Protein AF-A0A958T7X0-F1 (afdb_monomer_lite)

Sequence (154 aa):
MKHFILSLTALCFLTFKVQSQEIELFQQFNGRYNYLAIGNTLNSQENNGNTFCETLEASSAVLTMPSGSTIISAYLYWAGSGPGDFDVTLNGIDFTADNTYWVDYEDTLNGTLPYFSCYKDITDFIVSNGSITYELSNLDISNALATNPGYCNN

Foldseek 3Di:
DVVVVVVVVVVVPPPDDDDDDDDDDPDDDDDDDDDDDWDDFQDPDDPPDLPDLDGHQKDKTWADDPPPDDQPWDKDKDKDKDPFDQWKDKPNRIDGFPDKDKDWDQDPPQGIIIMMMGMDTCRVVCVVPPGGMIMIGDTDPPCRSVPTVVRNVD

Radius of gyration: 22.65 Å; chains: 1; bounding box: 45×45×75 Å

pLDDT: mean 90.08, std 11.66, range [55.59, 98.88]

Structure (mmCIF, N/CA/C/O backbone):
data_AF-A0A958T7X0-F1
#
_entry.id   AF-A0A958T7X0-F1
#
loop_
_atom_site.group_PDB
_atom_site.id
_atom_site.type_symbol
_atom_site.label_atom_id
_atom_site.label_alt_id
_atom_site.label_comp_id
_atom_site.label_asym_id
_atom_site.label_entity_id
_atom_site.label_seq_id
_atom_site.pdbx_PDB_ins_code
_atom_site.Cartn_x
_atom_site.Cartn_y
_atom_site.Cartn_z
_atom_site.occupancy
_atom_site.B_iso_or_equiv
_atom_site.auth_seq_id
_atom_site.auth_comp_id
_atom_site.auth_asym_id
_atom_site.auth_atom_id
_atom_site.pdbx_PDB_model_num
ATOM 1 N N . MET A 1 1 ? -15.436 33.526 -50.467 1.00 61.78 1 MET A N 1
ATOM 2 C CA . MET A 1 1 ? -16.562 32.806 -49.821 1.00 61.78 1 MET A CA 1
ATOM 3 C C . MET A 1 1 ? -16.427 31.283 -49.874 1.00 61.78 1 MET A C 1
ATOM 5 O O . MET A 1 1 ? -16.385 30.698 -48.807 1.00 61.78 1 MET A O 1
ATOM 9 N N . LYS A 1 2 ? -16.286 30.626 -51.041 1.00 55.59 2 LYS A N 1
ATOM 10 C CA . LYS A 1 2 ? -16.156 29.147 -51.125 1.00 55.59 2 LYS A CA 1
ATOM 11 C C . LYS A 1 2 ? -15.007 28.543 -50.295 1.00 55.59 2 LYS A C 1
ATOM 13 O O . LYS A 1 2 ? -15.241 27.579 -49.584 1.00 55.59 2 LYS A O 1
ATOM 18 N N . HIS A 1 3 ? -13.809 29.132 -50.324 1.00 57.91 3 HIS A N 1
ATOM 19 C CA . HIS A 1 3 ? -12.669 28.649 -49.524 1.00 57.91 3 HIS A CA 1
ATOM 20 C C . HIS A 1 3 ? -12.857 28.853 -48.014 1.00 57.91 3 HIS A C 1
ATOM 22 O O . HIS A 1 3 ? -12.448 28.011 -47.229 1.00 57.91 3 HIS A O 1
ATOM 28 N N . PHE A 1 4 ? -13.549 29.925 -47.616 1.00 65.56 4 PHE A N 1
ATOM 29 C CA . PHE A 1 4 ? -13.875 30.193 -46.214 1.00 65.56 4 PHE A CA 1
ATOM 30 C C . PHE A 1 4 ? -14.905 29.185 -45.680 1.00 65.56 4 PHE A C 1
ATOM 32 O O . PHE A 1 4 ? -14.760 28.676 -44.575 1.00 65.56 4 PHE A O 1
ATOM 39 N N . ILE A 1 5 ? -15.898 28.831 -46.505 1.00 65.38 5 ILE A N 1
ATOM 40 C CA . ILE A 1 5 ? -16.887 27.789 -46.195 1.00 65.38 5 ILE A CA 1
ATOM 41 C C . ILE A 1 5 ? -16.210 26.411 -46.127 1.00 65.38 5 ILE A C 1
ATOM 43 O O . ILE A 1 5 ? -16.482 25.655 -45.200 1.00 65.38 5 ILE A O 1
ATOM 47 N N . LEU A 1 6 ? -15.279 26.100 -47.040 1.00 61.03 6 LEU A N 1
ATOM 48 C CA . LEU A 1 6 ? -14.518 24.843 -47.007 1.00 61.03 6 LEU A CA 1
ATOM 49 C C . LEU A 1 6 ? -13.666 24.714 -45.731 1.00 61.03 6 LEU A C 1
ATOM 51 O O . LEU A 1 6 ? -13.689 23.664 -45.094 1.00 61.03 6 LEU A O 1
ATOM 55 N N . SER A 1 7 ? -12.967 25.781 -45.326 1.00 61.28 7 SER A N 1
ATOM 56 C CA . SER A 1 7 ? -12.177 25.802 -44.085 1.00 61.28 7 SER A CA 1
ATOM 57 C C . SER A 1 7 ? -13.040 25.694 -42.827 1.00 61.28 7 SER A C 1
ATOM 59 O O . SER A 1 7 ? -12.665 24.981 -41.902 1.00 61.28 7 SER A O 1
ATOM 61 N N . LEU A 1 8 ? -14.209 26.342 -42.793 1.00 61.44 8 LEU A N 1
ATOM 62 C CA . LEU A 1 8 ? -15.137 26.251 -41.659 1.00 61.44 8 LEU A CA 1
ATOM 63 C C . LEU A 1 8 ? -15.742 24.843 -41.524 1.00 61.44 8 LEU A C 1
ATOM 65 O O . LEU A 1 8 ? -15.936 24.346 -40.417 1.00 61.44 8 LEU A O 1
ATOM 69 N N . THR A 1 9 ? -15.978 24.179 -42.659 1.00 61.62 9 THR A N 1
ATOM 70 C CA . THR A 1 9 ? -16.477 22.798 -42.707 1.00 61.62 9 THR A CA 1
ATOM 71 C C . THR A 1 9 ? -15.400 21.810 -42.248 1.00 61.62 9 THR A C 1
ATOM 73 O O . THR A 1 9 ? -15.696 20.923 -41.456 1.00 61.62 9 THR A O 1
ATOM 76 N N . ALA A 1 10 ? -14.138 21.996 -42.657 1.00 63.69 10 ALA A N 1
ATOM 77 C CA . ALA A 1 10 ? -13.009 21.175 -42.204 1.00 63.69 10 ALA A CA 1
ATOM 78 C C . ALA A 1 10 ? -12.737 21.304 -40.691 1.00 63.69 10 ALA A C 1
ATOM 80 O O . ALA A 1 10 ? -12.398 20.316 -40.045 1.00 63.69 10 ALA A O 1
ATOM 81 N N . LEU A 1 11 ? -12.950 22.492 -40.111 1.00 64.19 11 LEU A N 1
ATOM 82 C CA . LEU A 1 11 ? -12.813 22.728 -38.670 1.00 64.19 11 LEU A CA 1
ATOM 83 C C . LEU A 1 11 ? -13.897 22.003 -37.845 1.00 64.19 11 LEU A C 1
ATOM 85 O O . LEU A 1 11 ? -13.621 21.567 -36.733 1.00 64.19 11 LEU A O 1
ATOM 89 N N . CYS A 1 12 ? -15.103 21.810 -38.395 1.00 61.44 12 CYS A N 1
ATOM 90 C CA . CYS A 1 12 ? -16.187 21.057 -37.742 1.00 61.44 12 CYS A CA 1
ATOM 91 C C . CYS A 1 12 ? -15.969 19.533 -37.715 1.00 61.44 12 CYS A C 1
ATOM 93 O O . CYS A 1 12 ? -16.632 18.849 -36.939 1.00 61.44 12 CYS A O 1
ATOM 95 N N . PHE A 1 13 ? -15.057 18.992 -38.531 1.00 61.53 13 PHE A N 1
ATOM 96 C CA . PHE A 1 13 ? -14.710 17.563 -38.533 1.00 61.53 13 PHE A CA 1
ATOM 97 C C . PHE A 1 13 ? -13.505 17.219 -37.642 1.00 61.53 13 PHE A C 1
ATOM 99 O O . PHE A 1 13 ? -13.123 16.052 -37.558 1.00 61.53 13 PHE A O 1
ATOM 106 N N . LEU A 1 14 ? -12.924 18.197 -36.934 1.00 64.62 14 LEU A N 1
ATOM 107 C CA . LEU A 1 14 ? -11.986 17.932 -35.842 1.00 64.62 14 LEU A CA 1
ATOM 108 C C . LEU A 1 14 ? -12.761 17.410 -34.626 1.00 64.62 14 LEU A C 1
ATOM 110 O O . LEU A 1 14 ? -13.106 18.147 -33.705 1.00 64.62 14 LEU A O 1
ATOM 114 N N . THR A 1 15 ? -13.057 16.113 -34.624 1.00 66.44 15 THR A N 1
ATOM 115 C CA . THR A 1 15 ? -13.560 15.435 -33.430 1.00 66.44 15 THR A CA 1
ATOM 116 C C . THR A 1 15 ? -12.418 15.317 -32.426 1.00 66.44 15 THR A C 1
ATOM 118 O O . THR A 1 15 ? -11.553 14.447 -32.555 1.00 66.44 15 THR A O 1
ATOM 121 N N . PHE A 1 16 ? -12.400 16.190 -31.423 1.00 70.81 16 PHE A N 1
ATOM 122 C CA . PHE A 1 16 ? -11.576 15.986 -30.238 1.00 70.81 16 PHE A CA 1
ATOM 123 C C . PHE A 1 16 ? -12.088 14.735 -29.522 1.00 70.81 16 PHE A C 1
ATOM 125 O O . PHE A 1 16 ? -13.250 14.676 -29.119 1.00 70.81 16 PHE A O 1
ATOM 132 N N . LYS A 1 17 ? -11.243 13.707 -29.394 1.00 70.81 17 LYS A N 1
ATOM 133 C CA . LYS A 1 17 ? -11.573 12.555 -28.555 1.00 70.81 17 LYS A CA 1
ATOM 134 C C . LYS A 1 17 ? -11.539 13.013 -27.101 1.00 70.81 17 LYS A C 1
ATOM 136 O O . LYS A 1 17 ? -10.465 13.208 -26.546 1.00 70.81 17 LYS A O 1
ATOM 141 N N . VAL A 1 18 ? -12.711 13.189 -26.504 1.00 74.00 18 VAL A N 1
ATOM 142 C CA . VAL A 1 18 ? -12.838 13.357 -25.056 1.00 74.00 18 VAL A CA 1
ATOM 143 C C . VAL A 1 18 ? -12.834 11.956 -24.456 1.00 74.00 18 VAL A C 1
ATOM 145 O O . VAL A 1 18 ? -13.723 11.156 -24.737 1.00 74.00 18 VAL A O 1
ATOM 148 N N . GLN A 1 19 ? -11.790 11.634 -23.700 1.00 79.25 19 GLN A N 1
ATOM 149 C CA . GLN A 1 19 ? -11.742 10.425 -22.884 1.00 79.25 19 GLN A CA 1
ATOM 150 C C . GLN A 1 19 ? -12.421 10.765 -21.554 1.00 79.25 19 GLN A C 1
ATOM 152 O O . GLN A 1 19 ? -12.014 11.709 -20.881 1.00 79.25 19 GLN A O 1
ATOM 157 N N . SER A 1 20 ? -13.475 10.035 -21.203 1.00 79.25 20 SER A N 1
ATOM 158 C CA . SER A 1 20 ? -14.062 10.063 -19.865 1.00 79.25 20 SER A CA 1
ATOM 159 C C . SER A 1 20 ? -14.023 8.646 -19.336 1.00 79.25 20 SER A C 1
ATOM 161 O O . SER A 1 20 ? -14.433 7.721 -20.035 1.00 79.25 20 SER A O 1
ATOM 163 N N . GLN A 1 21 ? -13.546 8.489 -18.111 1.00 78.38 21 GLN A N 1
ATOM 164 C CA . GLN A 1 21 ? -13.739 7.266 -17.355 1.00 78.38 21 GLN A CA 1
ATOM 165 C C . GLN A 1 21 ? -15.045 7.390 -16.571 1.00 78.38 21 GLN A C 1
ATOM 167 O O . GLN A 1 21 ? -15.367 8.464 -16.061 1.00 78.38 21 GLN A O 1
ATOM 172 N N . GLU A 1 22 ? -15.810 6.307 -16.510 1.00 83.19 22 GLU A N 1
ATOM 173 C CA . GLU A 1 22 ? -16.921 6.206 -15.574 1.00 83.19 22 GLU A CA 1
ATOM 174 C C . GLU A 1 22 ? -16.353 6.186 -14.152 1.00 83.19 22 GLU A C 1
ATOM 176 O O . GLU A 1 22 ? -15.533 5.335 -13.811 1.00 83.19 22 GLU A O 1
ATOM 181 N N . ILE A 1 23 ? -16.728 7.183 -13.352 1.00 85.25 23 ILE A N 1
ATOM 182 C CA . ILE A 1 23 ? -16.368 7.251 -11.938 1.00 85.25 23 ILE A CA 1
ATOM 183 C C . ILE A 1 23 ? -17.586 6.783 -11.161 1.00 85.25 23 ILE A C 1
ATOM 185 O O . ILE A 1 23 ? -18.625 7.445 -11.168 1.00 85.25 23 ILE A O 1
ATOM 189 N N . GLU A 1 24 ? -17.436 5.661 -10.473 1.00 88.12 24 GLU A N 1
ATOM 190 C CA . GLU A 1 24 ? -18.455 5.129 -9.580 1.00 88.12 24 GLU A CA 1
ATOM 191 C C . GLU A 1 24 ? -18.045 5.322 -8.122 1.00 88.12 24 GLU A C 1
ATOM 193 O O . GLU A 1 24 ? -16.865 5.413 -7.772 1.00 88.12 24 GLU A O 1
ATOM 198 N N . LEU A 1 25 ? -19.046 5.403 -7.248 1.00 89.25 25 LEU A N 1
ATOM 199 C CA . LEU A 1 25 ? -18.815 5.467 -5.816 1.00 89.25 25 LEU A CA 1
ATOM 200 C C . LEU A 1 25 ? -18.294 4.111 -5.328 1.00 89.25 25 LEU A C 1
ATOM 202 O O . LEU A 1 25 ? -19.057 3.153 -5.259 1.00 89.25 25 LEU A O 1
ATOM 206 N N . PHE A 1 26 ? -17.021 4.057 -4.935 1.00 86.00 26 PHE A N 1
ATOM 207 C CA . PHE A 1 26 ? -16.439 2.848 -4.353 1.00 86.00 26 PHE A CA 1
ATOM 208 C C . PHE A 1 26 ? -17.045 2.531 -2.980 1.00 86.00 26 PHE A C 1
ATOM 210 O O . PHE A 1 26 ? -17.558 1.439 -2.754 1.00 86.00 26 PHE A O 1
ATOM 217 N N . GLN A 1 27 ? -17.026 3.501 -2.060 1.00 87.94 27 GLN A N 1
ATOM 218 C CA . GLN A 1 27 ? -17.589 3.329 -0.725 1.00 87.94 27 GLN A CA 1
ATOM 219 C C . GLN A 1 27 ? -17.930 4.670 -0.075 1.00 87.94 27 GLN A C 1
ATOM 221 O O . GLN A 1 27 ? -17.275 5.683 -0.321 1.00 87.94 27 GLN A O 1
ATOM 226 N N . GLN A 1 28 ? -18.940 4.672 0.796 1.00 90.88 28 GLN A N 1
ATOM 227 C CA . GLN A 1 28 ? -19.367 5.855 1.532 1.00 90.88 28 GLN A CA 1
ATOM 228 C C . GLN A 1 28 ? -19.754 5.509 2.969 1.00 90.88 28 GLN A C 1
ATOM 230 O O . GLN A 1 28 ? -20.597 4.646 3.206 1.00 90.88 28 GLN A O 1
ATOM 235 N N . PHE A 1 29 ? -19.205 6.263 3.922 1.00 91.94 29 PHE A N 1
ATOM 236 C CA . PHE A 1 29 ? -19.618 6.239 5.323 1.00 91.94 29 PHE A CA 1
ATOM 237 C C . PHE A 1 29 ? -20.318 7.550 5.678 1.00 91.94 29 PHE A C 1
ATOM 239 O O . PHE A 1 29 ? -19.735 8.627 5.574 1.00 91.94 29 PHE A O 1
ATOM 246 N N . ASN A 1 30 ? -21.580 7.466 6.101 1.00 93.62 30 ASN A N 1
ATOM 247 C CA . ASN A 1 30 ? -22.401 8.633 6.419 1.00 93.62 30 ASN A CA 1
ATOM 248 C C . ASN A 1 30 ? -22.537 8.817 7.929 1.00 93.62 30 ASN A C 1
ATOM 250 O O . ASN A 1 30 ? -22.995 7.915 8.623 1.00 93.62 30 ASN A O 1
ATOM 254 N N . GLY A 1 31 ? -22.204 10.004 8.435 1.00 93.75 31 GLY A N 1
ATOM 255 C CA . GLY A 1 31 ? -22.341 10.335 9.852 1.00 93.75 31 GLY A CA 1
ATOM 256 C C . GLY A 1 31 ? -21.079 10.963 10.429 1.00 93.75 31 GLY A C 1
ATOM 257 O O . GLY A 1 31 ? -20.315 11.616 9.724 1.00 93.75 31 GLY A O 1
ATOM 258 N N . ARG A 1 32 ? -20.882 10.799 11.739 1.00 92.62 32 ARG A N 1
ATOM 259 C CA . ARG A 1 32 ? -19.724 11.340 12.459 1.00 92.62 32 ARG A CA 1
ATOM 260 C C . ARG A 1 32 ? -18.622 10.291 12.521 1.00 92.62 32 ARG A C 1
ATOM 262 O O . ARG A 1 32 ? -18.525 9.561 13.503 1.00 92.62 32 ARG A O 1
ATOM 269 N N . TYR A 1 33 ? -17.814 10.238 11.472 1.00 93.44 33 TYR A N 1
ATOM 270 C CA . TYR A 1 33 ? -16.623 9.400 11.411 1.00 93.44 33 TYR A CA 1
ATOM 271 C C . TYR A 1 33 ? -15.368 10.264 11.395 1.00 93.44 33 TYR A C 1
ATOM 273 O O . TYR A 1 33 ? -15.344 11.325 10.772 1.00 93.44 33 TYR A O 1
ATOM 281 N N . ASN A 1 34 ? -14.330 9.785 12.073 1.00 93.06 34 ASN A N 1
ATOM 282 C CA . ASN A 1 34 ? -12.977 10.305 11.935 1.00 93.06 34 ASN A CA 1
ATOM 283 C C . ASN A 1 34 ? -12.185 9.352 11.040 1.00 93.06 34 ASN A C 1
ATOM 285 O O . ASN A 1 34 ? -12.464 8.154 11.015 1.00 93.06 34 ASN A O 1
ATOM 289 N N . TYR A 1 35 ? -11.180 9.882 10.353 1.00 93.56 35 TYR A N 1
ATOM 290 C CA . TYR A 1 35 ? -10.199 9.093 9.620 1.00 93.56 35 TYR A CA 1
ATOM 291 C C . T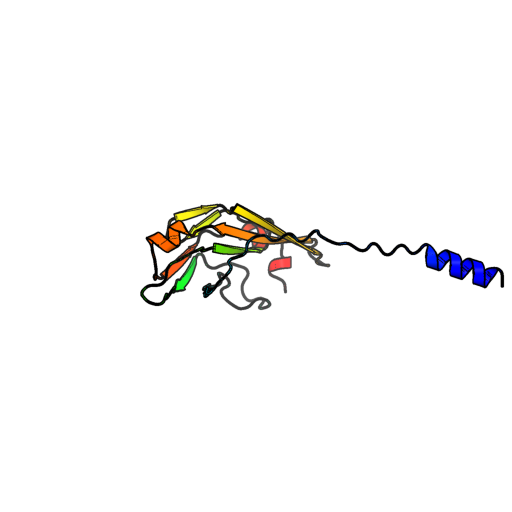YR A 1 35 ? -8.811 9.329 10.216 1.00 93.56 35 TYR A C 1
ATOM 293 O O . TYR A 1 35 ? -8.521 10.405 10.741 1.00 93.56 35 TYR A O 1
ATOM 301 N N . LEU A 1 36 ? -7.963 8.310 10.137 1.00 95.62 36 LEU A N 1
ATOM 302 C CA . LEU A 1 36 ? -6.561 8.371 10.521 1.00 95.62 36 LEU A CA 1
ATOM 303 C C . LEU A 1 36 ? -5.770 7.588 9.479 1.00 95.62 36 LEU A C 1
ATOM 305 O O . LEU A 1 36 ? -6.101 6.441 9.195 1.00 95.62 36 LEU A O 1
ATOM 309 N N . ALA A 1 37 ? -4.740 8.217 8.925 1.00 96.62 37 ALA A N 1
ATOM 310 C CA . ALA A 1 37 ? -3.775 7.566 8.057 1.00 96.62 37 ALA A CA 1
ATOM 311 C C . ALA A 1 37 ? -2.415 7.569 8.753 1.00 96.62 37 ALA A C 1
ATOM 313 O O . ALA A 1 37 ? -1.998 8.583 9.316 1.00 96.62 37 ALA A O 1
ATOM 314 N N . ILE A 1 38 ? -1.742 6.428 8.705 1.00 97.88 38 ILE A N 1
ATOM 315 C CA . ILE A 1 38 ? -0.343 6.269 9.091 1.00 97.88 38 ILE A CA 1
ATOM 316 C C . ILE A 1 38 ? 0.383 5.600 7.928 1.00 97.88 38 ILE A C 1
ATOM 318 O O . ILE A 1 38 ? -0.246 4.944 7.100 1.00 97.88 38 ILE A O 1
ATOM 322 N N . GLY A 1 39 ? 1.697 5.750 7.869 1.00 97.69 39 GLY A N 1
ATOM 323 C CA . GLY A 1 39 ? 2.493 5.114 6.834 1.00 97.69 39 GLY A CA 1
ATOM 324 C C . GLY A 1 39 ? 3.966 5.433 6.992 1.00 97.69 39 GLY A C 1
ATOM 325 O O . GLY A 1 39 ? 4.352 6.285 7.797 1.00 97.69 39 GLY A O 1
ATOM 326 N N . ASN A 1 40 ? 4.772 4.721 6.222 1.00 97.69 40 ASN A N 1
ATOM 327 C CA . ASN A 1 40 ? 6.195 4.958 6.066 1.00 97.69 40 ASN A CA 1
ATOM 328 C C . ASN A 1 40 ? 6.590 4.603 4.622 1.00 97.69 40 ASN A C 1
ATOM 330 O O . ASN A 1 40 ? 5.735 4.223 3.821 1.00 97.69 40 ASN A O 1
ATOM 334 N N . THR A 1 41 ? 7.862 4.761 4.280 1.00 96.19 41 THR A N 1
ATOM 335 C CA . THR A 1 41 ? 8.414 4.437 2.965 1.00 96.19 41 THR A CA 1
ATOM 336 C C . THR A 1 41 ? 9.532 3.407 3.092 1.00 96.19 41 THR A C 1
ATOM 338 O O . THR A 1 41 ? 10.261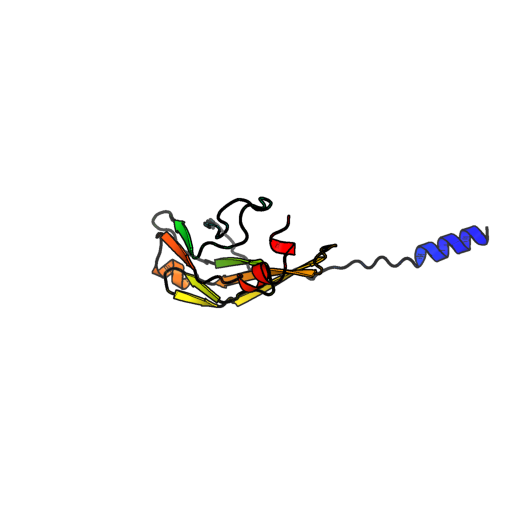 3.393 4.085 1.00 96.19 41 THR A O 1
ATOM 341 N N . LEU A 1 42 ? 9.679 2.563 2.068 1.00 96.12 42 LEU A N 1
ATOM 342 C CA . LEU A 1 42 ? 10.854 1.704 1.905 1.00 96.12 42 LEU A CA 1
ATOM 343 C C . LEU A 1 42 ? 11.991 2.414 1.160 1.00 96.12 42 LEU A C 1
ATOM 345 O O . LEU A 1 42 ? 13.066 1.845 1.008 1.00 96.12 42 LEU A O 1
ATOM 349 N N . ASN A 1 43 ? 11.807 3.656 0.712 1.00 93.00 43 ASN A N 1
ATOM 350 C CA . ASN A 1 43 ? 12.911 4.430 0.156 1.00 93.00 43 ASN A CA 1
ATOM 351 C C . ASN A 1 43 ? 13.817 4.925 1.288 1.00 93.00 43 ASN A C 1
ATOM 353 O O . ASN A 1 43 ? 13.349 5.549 2.241 1.00 93.00 43 ASN A O 1
ATOM 357 N N . SER A 1 44 ? 15.126 4.701 1.167 1.00 90.56 44 SER A N 1
ATOM 358 C CA . SER A 1 44 ? 16.108 5.167 2.158 1.00 90.56 44 SER A CA 1
ATOM 359 C C . SER A 1 44 ? 16.278 6.693 2.175 1.00 90.56 44 SER A C 1
ATOM 361 O O . SER A 1 44 ? 16.790 7.250 3.146 1.00 90.56 44 SER A O 1
ATOM 363 N N . GLN A 1 45 ? 15.838 7.373 1.114 1.00 87.56 45 GLN A N 1
ATOM 364 C CA . GLN A 1 45 ? 15.837 8.826 0.966 1.00 87.56 45 GLN A CA 1
ATOM 365 C C . GLN A 1 45 ? 14.764 9.272 -0.045 1.00 87.56 45 GLN A C 1
ATOM 367 O O . GLN A 1 45 ? 14.111 8.452 -0.691 1.00 87.56 45 GLN A O 1
ATOM 372 N N . GLU A 1 46 ? 14.565 10.584 -0.159 1.00 84.00 46 GLU A N 1
ATOM 373 C CA . GLU A 1 46 ? 13.664 11.195 -1.144 1.00 84.00 46 GLU A CA 1
ATOM 374 C C . GLU A 1 46 ? 14.029 10.773 -2.580 1.00 84.00 46 GLU A C 1
ATOM 376 O O . GLU A 1 46 ? 15.200 10.558 -2.905 1.00 84.00 46 GLU A O 1
ATOM 381 N N . ASN A 1 47 ? 13.021 10.67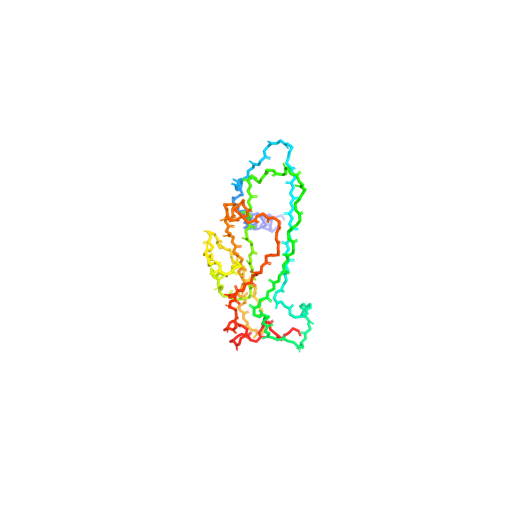4 -3.452 1.00 72.19 47 ASN A N 1
ATOM 382 C CA . ASN A 1 47 ? 13.247 10.361 -4.862 1.00 72.19 47 ASN A CA 1
ATOM 383 C C . ASN A 1 47 ? 13.998 11.515 -5.570 1.00 72.19 47 ASN A C 1
ATOM 385 O O . ASN A 1 47 ? 13.964 12.654 -5.104 1.00 72.19 47 ASN A O 1
ATOM 389 N N . ASN A 1 48 ? 14.649 11.236 -6.704 1.00 65.88 48 ASN A N 1
ATOM 390 C CA . ASN A 1 48 ? 15.507 12.161 -7.479 1.00 65.88 48 ASN A CA 1
ATOM 391 C C . ASN A 1 48 ? 16.904 12.440 -6.883 1.00 65.88 48 ASN A C 1
ATOM 393 O O . ASN A 1 48 ? 17.577 13.393 -7.282 1.00 65.88 48 ASN A O 1
ATOM 397 N N . GLY A 1 49 ? 17.362 11.610 -5.945 1.00 66.50 49 GLY A N 1
ATOM 398 C CA . GLY A 1 49 ? 18.777 11.503 -5.590 1.00 66.50 49 GLY A CA 1
ATOM 399 C C . GLY A 1 49 ? 19.395 10.269 -6.248 1.00 66.50 49 GLY A C 1
ATOM 400 O O . GLY A 1 49 ? 18.959 9.159 -5.970 1.00 66.50 49 GLY A O 1
ATOM 401 N N . ASN A 1 50 ? 20.442 10.427 -7.066 1.00 67.00 50 ASN A N 1
ATOM 402 C CA . ASN A 1 50 ? 21.139 9.305 -7.738 1.00 67.00 50 ASN A CA 1
ATOM 403 C C . ASN A 1 50 ? 22.067 8.510 -6.801 1.00 67.00 50 ASN A C 1
ATOM 405 O O . ASN A 1 50 ? 23.128 8.024 -7.189 1.00 67.00 50 ASN A O 1
ATOM 409 N N . THR A 1 51 ? 21.709 8.451 -5.526 1.00 77.31 51 THR A N 1
ATOM 410 C CA . THR A 1 51 ? 22.523 7.940 -4.421 1.00 77.31 51 THR A CA 1
ATOM 411 C C . THR A 1 51 ? 22.035 6.585 -3.913 1.00 77.31 51 THR A C 1
ATOM 413 O O . THR A 1 51 ? 22.712 5.991 -3.077 1.00 77.31 51 THR A O 1
ATOM 416 N N . PHE A 1 52 ? 20.897 6.085 -4.404 1.00 84.31 52 PHE A N 1
ATOM 417 C CA . PHE A 1 52 ? 20.356 4.756 -4.109 1.00 84.31 52 PHE A CA 1
ATOM 418 C C . PHE A 1 52 ? 19.472 4.249 -5.259 1.00 84.31 52 PHE A C 1
ATOM 420 O O . PHE A 1 52 ? 18.893 5.043 -5.994 1.00 84.31 52 PHE A O 1
ATOM 427 N N . CYS A 1 53 ? 19.380 2.927 -5.409 1.00 88.81 53 CYS A N 1
ATOM 428 C CA . CYS A 1 53 ? 18.529 2.242 -6.392 1.00 88.81 53 CYS A CA 1
ATOM 429 C C . CYS A 1 53 ? 18.036 0.909 -5.803 1.00 88.81 53 CYS A C 1
ATOM 431 O O . CYS A 1 53 ? 18.150 -0.158 -6.399 1.00 88.81 53 CYS A O 1
ATOM 433 N N . GLU A 1 54 ? 17.576 0.963 -4.558 1.00 90.31 54 GLU A N 1
ATOM 434 C CA . GLU A 1 54 ? 17.124 -0.200 -3.798 1.00 90.31 54 GLU A CA 1
ATOM 435 C C . GLU A 1 54 ? 16.109 0.229 -2.738 1.00 90.31 54 GLU A C 1
ATOM 437 O O . GLU A 1 54 ? 16.074 1.394 -2.326 1.00 90.31 54 GLU A O 1
ATOM 442 N N . THR A 1 55 ? 15.286 -0.716 -2.298 1.00 93.12 55 THR A N 1
ATOM 443 C CA . THR A 1 55 ? 14.338 -0.532 -1.200 1.00 93.12 55 THR A CA 1
ATOM 444 C C . THR A 1 55 ? 14.910 -1.096 0.094 1.00 93.12 55 THR A C 1
ATOM 446 O O . THR A 1 55 ? 15.679 -2.052 0.093 1.00 93.12 55 THR A O 1
ATOM 449 N N . LEU A 1 56 ? 14.510 -0.517 1.222 1.00 95.94 56 LEU A N 1
ATOM 450 C CA . LEU A 1 56 ? 14.665 -1.141 2.529 1.00 95.94 56 LEU A CA 1
ATOM 451 C C . LEU A 1 56 ? 13.819 -2.421 2.586 1.00 95.94 56 LEU A C 1
ATOM 453 O O . LEU A 1 56 ? 12.719 -2.458 2.042 1.00 95.94 56 LEU A O 1
ATOM 457 N N . GLU A 1 57 ? 14.299 -3.433 3.306 1.00 96.81 57 GLU A N 1
ATOM 458 C CA . GLU A 1 57 ? 13.588 -4.711 3.496 1.00 96.81 57 GLU A CA 1
ATOM 459 C C . GLU A 1 57 ? 12.254 -4.559 4.249 1.00 96.81 57 GLU A C 1
ATOM 461 O O . GLU A 1 57 ? 11.317 -5.334 4.055 1.00 96.81 57 GLU A O 1
ATOM 466 N N . ALA A 1 58 ? 12.170 -3.569 5.143 1.00 98.44 58 ALA A N 1
ATOM 467 C CA . ALA A 1 58 ? 10.984 -3.298 5.943 1.00 98.44 58 ALA A CA 1
ATOM 468 C C . ALA A 1 58 ? 10.921 -1.835 6.403 1.00 98.44 58 ALA A C 1
ATOM 470 O O . ALA A 1 58 ? 11.943 -1.152 6.524 1.00 98.44 58 ALA A O 1
ATOM 471 N N . SER A 1 59 ? 9.716 -1.364 6.725 1.00 98.31 59 SER A N 1
ATOM 472 C CA . SER A 1 59 ? 9.499 -0.088 7.414 1.00 98.31 59 SER A CA 1
ATOM 473 C C . SER A 1 59 ? 8.308 -0.162 8.362 1.00 98.31 59 SER A C 1
ATOM 475 O O . SER A 1 59 ? 7.391 -0.960 8.184 1.00 98.31 59 SER A O 1
ATOM 477 N N . SER A 1 60 ? 8.324 0.682 9.392 1.00 98.62 60 SER A N 1
ATOM 478 C CA . SER A 1 60 ? 7.323 0.665 10.459 1.00 98.62 60 SER A CA 1
ATOM 479 C C . SER A 1 60 ? 6.636 2.012 10.646 1.00 98.62 60 SER A C 1
ATOM 481 O O . SER A 1 60 ? 7.270 3.060 10.510 1.00 98.62 60 SER A O 1
ATOM 483 N N . ALA A 1 61 ? 5.366 1.988 11.046 1.00 98.56 61 ALA A N 1
ATOM 484 C CA . ALA A 1 61 ? 4.607 3.156 11.483 1.00 98.56 61 ALA A CA 1
A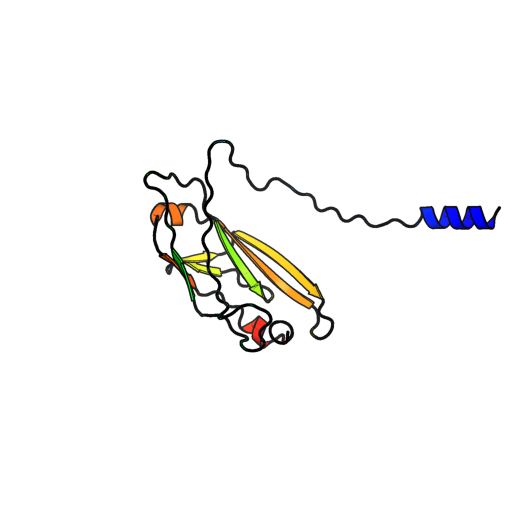TOM 485 C C . ALA A 1 61 ? 3.797 2.841 12.751 1.00 98.56 61 ALA A C 1
ATOM 487 O O . ALA A 1 61 ? 3.285 1.737 12.928 1.00 98.56 61 ALA A O 1
ATOM 488 N N . VAL A 1 62 ? 3.671 3.816 13.654 1.00 98.50 62 VAL A N 1
ATOM 489 C CA . VAL A 1 62 ? 2.935 3.642 14.916 1.00 98.50 62 VAL A CA 1
ATOM 490 C C . VAL A 1 62 ? 1.482 4.067 14.739 1.00 98.50 62 VAL A C 1
ATOM 492 O O . VAL A 1 62 ? 1.210 5.233 14.449 1.00 98.50 62 VAL A O 1
ATOM 495 N N . LEU A 1 63 ? 0.540 3.154 14.988 1.00 97.81 63 LEU A N 1
ATOM 496 C CA . LEU A 1 63 ? -0.878 3.492 15.084 1.00 97.81 63 LEU A CA 1
ATOM 497 C C . LEU A 1 63 ? -1.226 3.870 16.522 1.00 97.81 63 LEU A C 1
ATOM 499 O O . LEU A 1 63 ? -1.131 3.045 17.427 1.00 97.81 63 LEU A O 1
ATOM 503 N N . THR A 1 64 ? -1.692 5.102 16.724 1.00 96.38 64 THR A N 1
ATOM 504 C CA . THR A 1 64 ? -2.246 5.546 18.011 1.00 96.38 64 THR A CA 1
ATOM 505 C C . THR A 1 64 ? -3.703 5.947 17.833 1.00 96.38 64 THR A C 1
ATOM 507 O O . THR A 1 64 ? -3.992 6.995 17.257 1.00 96.38 64 THR A O 1
ATOM 510 N N . MET A 1 65 ? -4.629 5.133 18.340 1.00 93.56 65 MET A N 1
ATOM 511 C CA . MET A 1 65 ? -6.059 5.448 18.321 1.00 93.56 65 MET A CA 1
ATOM 512 C C . MET A 1 65 ? -6.528 6.008 19.671 1.00 93.56 65 MET A C 1
ATOM 514 O O . MET A 1 65 ? -6.093 5.531 20.722 1.00 93.56 65 MET A O 1
ATOM 518 N N . PRO A 1 66 ? -7.461 6.976 19.680 1.00 92.62 66 PRO A N 1
ATOM 519 C CA . PRO A 1 66 ? -8.125 7.399 20.907 1.00 92.62 66 PRO A CA 1
ATOM 520 C C . PRO A 1 66 ? -8.812 6.224 21.616 1.00 92.62 66 PRO A C 1
ATOM 522 O O . PRO A 1 66 ? -9.419 5.364 20.972 1.00 92.62 66 PRO A O 1
ATOM 525 N N . SER A 1 67 ? -8.764 6.213 22.949 1.00 90.88 67 SER A N 1
ATOM 526 C CA . SER A 1 67 ? -9.473 5.207 23.748 1.00 90.88 67 SER A CA 1
ATOM 527 C C . SER A 1 67 ? -10.978 5.228 23.461 1.00 90.88 67 SER A C 1
ATOM 529 O O . SER A 1 67 ? -11.577 6.297 23.333 1.00 90.88 67 SER A O 1
ATOM 531 N N . GLY A 1 68 ? -11.585 4.043 23.356 1.00 90.50 68 GLY A N 1
ATOM 532 C CA . GLY A 1 68 ? -13.005 3.882 23.032 1.00 90.50 68 GLY A CA 1
ATOM 533 C C . GLY A 1 68 ? -13.353 4.046 21.547 1.00 90.50 68 GLY A C 1
ATOM 534 O O . GLY A 1 68 ? -14.536 4.059 21.209 1.00 90.50 68 GLY A O 1
ATOM 535 N N . SER A 1 69 ? -12.362 4.165 20.656 1.00 93.44 69 SER A N 1
ATOM 536 C CA . SER A 1 69 ? -12.608 4.174 19.208 1.00 93.44 69 SER A CA 1
ATOM 537 C C . SER A 1 69 ? -13.222 2.851 18.744 1.00 93.44 69 SER A C 1
ATOM 539 O O . SER A 1 69 ? -12.800 1.778 19.166 1.00 93.44 69 SER A O 1
ATOM 541 N N . THR A 1 70 ? -14.203 2.932 17.844 1.00 94.94 70 THR A N 1
ATOM 542 C CA . THR A 1 70 ? -14.734 1.779 17.105 1.00 94.94 70 THR A CA 1
ATOM 543 C C . THR A 1 70 ? -14.231 1.865 15.672 1.00 94.94 70 THR A C 1
ATOM 545 O O . THR A 1 70 ? -14.489 2.859 14.992 1.00 94.94 70 THR A O 1
ATOM 548 N N . ILE A 1 71 ? -13.499 0.848 15.226 1.00 96.25 71 ILE A N 1
ATOM 549 C CA . ILE A 1 71 ? -13.029 0.759 13.842 1.00 96.25 71 ILE A CA 1
ATOM 550 C C . ILE A 1 71 ? -14.198 0.297 12.976 1.00 96.25 71 ILE A C 1
ATOM 552 O O . ILE A 1 71 ? -14.852 -0.694 13.287 1.00 96.25 71 ILE A O 1
ATOM 556 N N . ILE A 1 72 ? -14.460 1.041 11.906 1.00 96.38 72 ILE A N 1
ATOM 557 C CA . ILE A 1 72 ? -15.501 0.718 10.922 1.00 96.38 72 ILE A CA 1
ATOM 558 C C . ILE A 1 72 ? -14.889 0.074 9.684 1.00 96.38 72 ILE A C 1
ATOM 560 O O . ILE A 1 72 ? -15.486 -0.816 9.094 1.00 96.38 72 ILE A O 1
ATOM 564 N N . SER A 1 73 ? -13.697 0.534 9.313 1.00 96.88 73 SER A N 1
ATOM 565 C CA . SER A 1 73 ? -12.932 0.034 8.182 1.00 96.88 73 SER A CA 1
ATOM 566 C C . SER A 1 73 ? -11.460 0.383 8.349 1.00 96.88 73 SER A C 1
ATOM 568 O O . SER A 1 73 ? -11.151 1.475 8.843 1.00 96.88 73 SER A O 1
ATOM 570 N N . ALA A 1 74 ? -10.567 -0.481 7.883 1.00 97.62 74 ALA A N 1
ATOM 571 C CA . ALA A 1 74 ? -9.146 -0.189 7.770 1.00 97.62 74 ALA A CA 1
ATOM 572 C C . ALA A 1 74 ? -8.557 -0.802 6.498 1.00 97.62 74 ALA A C 1
ATOM 574 O O . ALA A 1 74 ? -8.846 -1.944 6.151 1.00 97.62 74 ALA A O 1
ATOM 575 N N . TYR A 1 75 ? -7.703 -0.032 5.828 1.00 98.00 75 TYR A N 1
ATOM 576 C CA . TYR A 1 75 ? -7.200 -0.356 4.500 1.00 98.00 75 TYR A CA 1
ATOM 577 C C . TYR A 1 75 ? -5.687 -0.230 4.453 1.00 98.00 75 TYR A C 1
ATOM 579 O O . TYR A 1 75 ? -5.136 0.781 4.897 1.00 98.00 75 TYR A O 1
ATOM 587 N N . LEU A 1 76 ? -5.037 -1.246 3.895 1.00 98.62 76 LEU A N 1
ATOM 588 C CA . LEU A 1 76 ? -3.617 -1.232 3.586 1.00 98.62 76 LEU A CA 1
ATOM 589 C C . LEU A 1 76 ? -3.431 -0.824 2.127 1.00 98.62 76 LEU A C 1
ATOM 591 O O . LEU A 1 76 ? -4.070 -1.384 1.236 1.00 98.62 76 LEU A O 1
ATOM 595 N N . TYR A 1 77 ? -2.535 0.134 1.903 1.00 98.38 77 TYR A N 1
ATOM 596 C CA . TYR A 1 77 ? -2.126 0.580 0.578 1.00 98.38 77 TYR A CA 1
ATOM 597 C C . TYR A 1 77 ? -0.612 0.462 0.452 1.00 98.38 77 TYR A C 1
ATOM 599 O O . TYR A 1 77 ? 0.117 0.860 1.362 1.00 98.38 77 TYR A O 1
ATOM 607 N N . TRP A 1 78 ? -0.149 -0.036 -0.688 1.00 98.62 78 TRP A N 1
ATOM 608 C CA . TRP A 1 78 ? 1.261 -0.018 -1.072 1.00 98.62 78 TRP A CA 1
ATOM 609 C C . TRP A 1 78 ? 1.378 0.211 -2.574 1.00 98.62 78 TRP A C 1
ATOM 611 O O . TRP A 1 78 ? 0.419 0.028 -3.322 1.00 98.62 78 TRP A O 1
ATOM 621 N N . ALA A 1 79 ? 2.535 0.691 -3.005 1.00 98.00 79 ALA A N 1
ATOM 622 C CA . ALA A 1 79 ? 2.788 1.062 -4.387 1.00 98.00 79 ALA A CA 1
ATOM 623 C C . ALA A 1 79 ? 4.286 0.997 -4.671 1.00 98.00 79 ALA A C 1
ATOM 625 O O . ALA A 1 79 ? 5.100 1.082 -3.748 1.00 98.00 79 ALA A O 1
ATOM 626 N N . GLY A 1 80 ? 4.647 0.890 -5.944 1.00 95.81 80 GLY A N 1
ATOM 627 C CA . GLY A 1 80 ? 6.045 0.834 -6.346 1.00 95.81 80 GLY A CA 1
ATOM 628 C C . GLY A 1 80 ? 6.258 0.887 -7.853 1.00 95.81 80 GLY A C 1
ATOM 629 O O . GLY A 1 80 ? 5.321 1.023 -8.645 1.00 95.81 80 GLY A O 1
ATOM 630 N N . SER A 1 81 ? 7.529 0.791 -8.230 1.00 95.69 81 SER A N 1
ATOM 631 C CA . SER A 1 81 ? 7.983 0.712 -9.618 1.00 95.69 81 SER A CA 1
ATOM 632 C C . SER A 1 81 ? 7.820 -0.698 -10.180 1.00 95.69 81 SER A C 1
ATOM 634 O O . SER A 1 81 ? 7.986 -1.685 -9.463 1.00 95.69 81 SER A O 1
ATOM 636 N N . GLY A 1 82 ? 7.579 -0.795 -11.485 1.00 95.81 82 GLY A N 1
ATOM 637 C CA . GLY A 1 82 ? 7.520 -2.062 -12.205 1.00 95.81 82 GLY A CA 1
ATOM 638 C C . GLY A 1 82 ? 6.105 -2.625 -12.373 1.00 95.81 82 GLY A C 1
ATOM 639 O O . GLY A 1 82 ? 5.120 -1.948 -12.077 1.00 95.81 82 GLY A O 1
ATOM 640 N N . PRO A 1 83 ? 5.991 -3.873 -12.868 1.00 94.25 83 PRO A N 1
ATOM 641 C CA . PRO A 1 83 ? 4.700 -4.523 -13.131 1.00 94.25 83 PRO A CA 1
ATOM 642 C C . PRO A 1 83 ? 3.893 -4.812 -11.852 1.00 94.25 83 PRO A C 1
ATOM 644 O O . PRO A 1 83 ? 2.669 -4.948 -11.910 1.00 94.25 83 PRO A O 1
ATOM 647 N N . GLY A 1 84 ? 4.581 -4.861 -10.711 1.00 93.62 84 GLY A N 1
ATOM 648 C CA . GLY A 1 84 ? 4.004 -4.903 -9.380 1.00 93.62 84 GLY A CA 1
ATOM 649 C C . GLY A 1 84 ? 4.261 -6.174 -8.595 1.00 93.62 84 GLY A C 1
ATOM 650 O O . GLY A 1 84 ? 4.487 -7.240 -9.163 1.00 93.62 84 GLY A O 1
ATOM 651 N N . ASP A 1 85 ? 4.215 -6.003 -7.278 1.00 97.38 85 ASP A N 1
ATOM 652 C CA . ASP A 1 85 ? 4.182 -7.065 -6.283 1.00 97.38 85 ASP A CA 1
ATOM 653 C C . ASP A 1 85 ? 2.886 -6.924 -5.476 1.00 97.38 85 ASP A C 1
ATOM 655 O O . ASP A 1 85 ? 2.568 -5.865 -4.917 1.00 97.38 85 ASP A O 1
ATOM 659 N N . PHE A 1 86 ? 2.075 -7.975 -5.518 1.00 98.00 86 PHE A N 1
ATOM 660 C CA . PHE A 1 86 ? 0.699 -7.968 -5.024 1.00 98.00 86 PHE A CA 1
ATOM 661 C C . PHE A 1 86 ? 0.567 -8.640 -3.664 1.00 98.00 86 PHE A C 1
ATOM 663 O O . PHE A 1 86 ? -0.546 -8.698 -3.134 1.00 98.00 86 PHE A O 1
ATOM 670 N N . ASP A 1 87 ? 1.680 -9.099 -3.106 1.00 98.44 87 ASP A N 1
ATOM 671 C CA . ASP A 1 87 ? 1.759 -9.755 -1.818 1.00 98.44 87 ASP A CA 1
ATOM 672 C C . ASP A 1 87 ? 2.722 -8.971 -0.924 1.00 98.44 87 ASP A C 1
ATOM 674 O O . ASP A 1 87 ? 3.820 -8.608 -1.324 1.00 98.44 87 ASP A O 1
ATOM 678 N N . VAL A 1 88 ? 2.296 -8.661 0.296 1.00 98.69 88 VAL A N 1
ATOM 679 C CA . VAL A 1 88 ? 3.140 -8.006 1.304 1.00 98.69 88 VAL A CA 1
ATOM 680 C C . VAL A 1 88 ? 2.916 -8.654 2.654 1.00 98.69 88 VAL A C 1
ATOM 682 O O . VAL A 1 88 ? 1.867 -9.247 2.909 1.00 98.69 88 VAL A O 1
ATOM 685 N N . THR A 1 89 ? 3.867 -8.487 3.561 1.00 98.88 89 THR A N 1
ATOM 686 C CA . THR A 1 89 ? 3.736 -8.970 4.933 1.00 98.88 89 THR A CA 1
ATOM 687 C C . THR A 1 89 ? 3.562 -7.786 5.876 1.00 98.88 89 THR A C 1
ATOM 689 O O . THR A 1 89 ? 4.338 -6.834 5.844 1.00 98.88 89 THR A O 1
ATOM 692 N N . LEU A 1 90 ? 2.550 -7.839 6.743 1.00 98.75 90 LEU A N 1
ATOM 693 C CA . LEU A 1 90 ? 2.306 -6.851 7.795 1.00 98.75 90 LEU A CA 1
ATOM 694 C C . LEU A 1 90 ? 2.351 -7.549 9.160 1.00 98.75 90 LEU A C 1
ATOM 696 O O . LEU A 1 90 ? 1.529 -8.417 9.455 1.00 98.75 90 LEU A O 1
ATOM 700 N N . ASN A 1 91 ? 3.334 -7.197 9.991 1.00 98.56 91 ASN A N 1
ATOM 701 C CA . ASN A 1 91 ? 3.611 -7.826 11.294 1.00 98.56 91 ASN A CA 1
ATOM 702 C C . ASN A 1 91 ? 3.687 -9.367 11.226 1.00 98.56 91 ASN A C 1
ATOM 704 O O . ASN A 1 91 ? 3.187 -10.065 12.110 1.00 98.56 91 ASN A O 1
ATOM 708 N N . GLY A 1 92 ? 4.308 -9.901 10.173 1.00 98.19 92 GLY A N 1
ATOM 709 C CA . GLY A 1 92 ? 4.481 -11.345 9.975 1.00 98.19 92 GLY A CA 1
ATOM 710 C C . GLY A 1 92 ? 3.255 -12.080 9.422 1.00 98.19 92 GLY A C 1
ATOM 711 O O . GLY A 1 92 ? 3.282 -13.307 9.366 1.00 98.19 92 GLY A O 1
ATOM 712 N N . ILE A 1 93 ? 2.195 -11.364 9.033 1.00 98.62 93 ILE A N 1
ATOM 713 C CA . ILE A 1 93 ? 1.025 -11.924 8.346 1.00 98.62 93 ILE A CA 1
ATOM 714 C C . ILE A 1 93 ? 1.031 -11.482 6.887 1.00 98.62 93 ILE A C 1
ATOM 716 O O . ILE A 1 93 ? 1.133 -10.289 6.608 1.00 98.62 93 ILE A O 1
ATOM 720 N N . ASP A 1 94 ? 0.888 -12.441 5.978 1.00 98.69 94 ASP A N 1
ATOM 721 C CA . ASP A 1 94 ? 0.874 -12.181 4.541 1.00 98.69 94 ASP A CA 1
ATOM 722 C C . ASP A 1 94 ? -0.504 -11.702 4.076 1.00 98.69 94 ASP A C 1
ATOM 724 O O . ASP A 1 94 ? -1.548 -12.239 4.464 1.00 98.69 94 ASP A O 1
ATOM 728 N N . PHE A 1 95 ? -0.492 -10.693 3.213 1.00 98.81 95 PHE A N 1
ATOM 729 C CA . PHE A 1 95 ? -1.662 -10.082 2.612 1.00 98.81 95 PHE A CA 1
ATOM 730 C C . PHE A 1 95 ? -1.491 -9.987 1.101 1.00 98.81 95 PHE A C 1
ATOM 732 O O . PHE A 1 95 ? -0.580 -9.325 0.615 1.00 98.81 95 PHE A O 1
ATOM 739 N N . THR A 1 96 ? -2.445 -10.566 0.375 1.00 98.81 96 THR A N 1
ATOM 740 C CA . THR A 1 96 ? -2.611 -10.365 -1.069 1.00 98.81 96 THR A CA 1
ATOM 741 C C . THR A 1 96 ? -3.612 -9.245 -1.330 1.00 98.81 96 THR A C 1
ATOM 743 O O . THR A 1 96 ? -4.677 -9.215 -0.694 1.00 98.81 96 THR A O 1
ATOM 746 N N . ALA A 1 97 ? -3.298 -8.353 -2.271 1.00 98.62 97 ALA A N 1
ATOM 747 C CA . ALA A 1 97 ? -4.164 -7.252 -2.692 1.00 98.62 97 ALA A CA 1
ATOM 748 C C . ALA A 1 97 ? -5.563 -7.735 -3.114 1.00 98.62 97 ALA A C 1
ATOM 750 O O . ALA A 1 97 ? -5.705 -8.745 -3.802 1.00 98.62 97 ALA A O 1
ATOM 751 N N . ASP A 1 98 ? -6.598 -6.982 -2.738 1.00 98.25 98 ASP A N 1
ATOM 752 C CA . ASP A 1 98 ? -7.954 -7.171 -3.271 1.00 98.25 98 ASP A CA 1
ATOM 753 C C . ASP A 1 98 ? -8.077 -6.534 -4.661 1.00 98.25 98 ASP A C 1
ATOM 755 O O . ASP A 1 98 ? -8.674 -7.113 -5.567 1.00 98.25 98 ASP A O 1
ATOM 759 N N . ASN A 1 99 ? -7.466 -5.355 -4.833 1.00 96.00 99 ASN A N 1
ATOM 760 C CA . ASN A 1 99 ? -7.441 -4.612 -6.088 1.00 96.00 99 ASN A CA 1
ATOM 761 C C . ASN A 1 99 ? -6.037 -4.074 -6.374 1.00 96.00 99 ASN A C 1
ATOM 763 O O . ASN A 1 99 ? -5.311 -3.669 -5.462 1.00 96.00 99 ASN A O 1
ATOM 767 N N . THR A 1 100 ? -5.712 -3.990 -7.663 1.00 97.25 100 THR A N 1
ATOM 768 C CA . THR A 1 100 ? -4.473 -3.411 -8.182 1.00 97.25 100 THR A CA 1
ATOM 769 C C . THR A 1 100 ? -4.784 -2.359 -9.242 1.00 97.25 100 THR A C 1
ATOM 771 O O . THR A 1 100 ? -5.795 -2.430 -9.946 1.00 97.25 100 THR A O 1
ATOM 774 N N . TYR A 1 101 ? -3.914 -1.365 -9.350 1.00 95.56 101 TYR A N 1
ATOM 775 C CA . TYR A 1 101 ? -3.994 -0.293 -10.333 1.00 95.56 101 TYR A CA 1
ATOM 776 C C . TYR A 1 101 ? -2.620 -0.085 -10.950 1.00 95.56 101 TYR A C 1
ATOM 778 O O . TYR A 1 101 ? -1.607 -0.278 -10.279 1.00 95.56 101 TYR A O 1
ATOM 786 N N . TRP A 1 102 ? -2.592 0.354 -12.206 1.00 95.94 102 TRP A N 1
ATOM 787 C CA . TRP A 1 102 ? -1.354 0.619 -12.928 1.00 95.94 102 TRP A CA 1
ATOM 788 C C . TRP A 1 102 ? -1.376 1.981 -13.601 1.00 95.94 102 TRP A C 1
ATOM 790 O O . TRP A 1 102 ? -2.432 2.485 -13.993 1.00 95.94 102 TRP A O 1
ATOM 800 N N . VAL A 1 103 ? -0.188 2.548 -13.767 1.00 96.12 103 VAL A N 1
ATOM 801 C CA . VAL A 1 103 ? 0.054 3.695 -14.636 1.00 96.12 103 VAL A CA 1
ATOM 802 C C . VAL A 1 103 ? 1.353 3.477 -15.397 1.00 96.12 103 VAL A C 1
ATOM 804 O O . VAL A 1 103 ? 2.358 3.078 -14.816 1.00 96.12 103 VAL A O 1
ATOM 807 N N . ASP A 1 104 ? 1.322 3.764 -16.692 1.00 96.44 104 ASP A N 1
ATOM 808 C CA . ASP A 1 104 ? 2.494 3.714 -17.555 1.00 96.44 104 ASP A CA 1
ATOM 809 C C . ASP A 1 104 ? 3.040 5.130 -17.759 1.00 96.44 104 ASP A C 1
ATOM 811 O O . ASP A 1 104 ? 2.302 6.055 -18.117 1.00 96.44 104 ASP A O 1
ATOM 815 N N . TYR A 1 105 ? 4.340 5.303 -17.534 1.00 93.88 105 TYR A N 1
ATOM 816 C CA . TYR A 1 105 ? 5.072 6.517 -17.876 1.00 93.88 105 TYR A CA 1
ATOM 817 C C . TYR A 1 105 ? 5.977 6.253 -19.077 1.00 93.88 105 TYR A C 1
ATOM 819 O O . TYR A 1 105 ? 6.845 5.389 -19.038 1.00 93.88 105 TYR A O 1
ATOM 827 N N . GLU A 1 106 ? 5.794 7.013 -20.150 1.00 95.38 106 GLU A N 1
ATOM 828 C CA . GLU A 1 106 ? 6.604 6.885 -21.361 1.00 95.38 106 GLU A CA 1
ATOM 829 C C . GLU A 1 106 ? 7.906 7.684 -21.225 1.00 95.38 106 GLU A C 1
ATOM 831 O O . GLU A 1 106 ? 7.939 8.886 -21.509 1.00 95.38 106 GLU A O 1
ATOM 836 N N . ASP A 1 107 ? 8.986 7.025 -20.795 1.00 92.00 107 ASP A N 1
ATOM 837 C CA . ASP A 1 107 ? 10.303 7.649 -20.727 1.00 92.00 107 ASP A CA 1
ATOM 838 C C . ASP A 1 107 ? 10.981 7.694 -22.103 1.00 92.00 107 ASP A C 1
ATOM 840 O O . ASP A 1 107 ? 11.041 6.713 -22.847 1.00 92.00 107 ASP A O 1
ATOM 844 N N . THR A 1 108 ? 11.558 8.850 -22.434 1.00 91.00 108 THR A N 1
ATOM 845 C CA . THR A 1 108 ? 12.165 9.081 -23.754 1.00 91.00 108 THR A CA 1
ATOM 846 C C . THR A 1 108 ? 13.422 8.252 -24.031 1.00 91.00 108 THR A C 1
ATOM 848 O O . THR A 1 108 ? 13.760 8.054 -25.199 1.00 91.00 108 THR A O 1
ATOM 851 N N . LEU A 1 109 ? 14.128 7.789 -22.993 1.00 91.69 109 LEU A N 1
ATOM 852 C CA . LEU A 1 109 ? 15.403 7.075 -23.111 1.00 91.69 109 LEU A CA 1
ATOM 853 C C . LEU A 1 109 ? 15.278 5.595 -22.740 1.00 91.69 109 LEU A C 1
ATOM 855 O O . LEU A 1 109 ? 15.947 4.757 -23.343 1.00 91.69 109 LEU A O 1
ATOM 859 N N . ASN A 1 110 ? 14.424 5.278 -21.769 1.00 91.56 110 ASN A N 1
ATOM 860 C CA . ASN A 1 110 ? 14.324 3.957 -21.149 1.00 91.56 110 ASN A CA 1
ATOM 861 C C . ASN A 1 110 ? 13.016 3.218 -21.491 1.00 91.56 110 ASN A C 1
ATOM 863 O O . ASN A 1 110 ? 12.814 2.088 -21.044 1.00 91.56 110 ASN A O 1
ATOM 867 N N . GLY A 1 111 ? 12.156 3.825 -22.315 1.00 93.00 111 GLY A N 1
ATOM 868 C CA . GLY A 1 111 ? 10.878 3.257 -22.743 1.00 93.00 111 GLY A CA 1
ATOM 869 C C . GLY A 1 111 ? 9.788 3.357 -21.676 1.00 93.00 111 GLY A C 1
ATOM 870 O O . GLY A 1 111 ? 9.884 4.145 -20.737 1.00 93.00 111 GLY A O 1
ATOM 871 N N . THR A 1 112 ? 8.732 2.558 -21.825 1.00 95.50 112 THR A N 1
ATOM 872 C CA . THR A 1 112 ? 7.613 2.538 -20.878 1.00 95.50 112 THR A CA 1
ATOM 873 C C . THR A 1 112 ? 8.063 2.048 -19.498 1.00 95.50 112 THR A C 1
ATOM 875 O O . THR A 1 112 ? 8.574 0.936 -19.350 1.00 95.50 112 THR A O 1
ATOM 878 N N . LEU A 1 113 ? 7.829 2.875 -18.481 1.00 95.69 113 LEU A N 1
ATOM 879 C CA . LEU A 1 113 ? 8.024 2.590 -17.066 1.00 95.69 113 LEU A CA 1
ATOM 880 C C . LEU A 1 113 ? 6.652 2.354 -16.410 1.00 95.69 113 LEU A C 1
ATOM 882 O O . LEU A 1 113 ? 5.952 3.328 -16.117 1.00 95.69 113 LEU A O 1
ATOM 886 N N . PRO A 1 114 ? 6.237 1.096 -16.173 1.00 96.88 114 PRO A N 1
ATOM 887 C CA . PRO A 1 114 ? 5.039 0.812 -15.391 1.00 96.88 114 PRO A CA 1
ATOM 888 C C . PRO A 1 114 ? 5.234 1.152 -13.908 1.00 96.88 114 PRO A C 1
ATOM 890 O O . PRO A 1 114 ? 6.322 0.995 -13.345 1.00 96.88 114 PRO A O 1
ATOM 893 N N . TYR A 1 115 ? 4.158 1.569 -13.260 1.00 97.12 115 TYR A N 1
ATOM 894 C CA . TYR A 1 115 ? 4.041 1.707 -11.813 1.00 97.12 115 TYR A CA 1
ATOM 895 C C . TYR A 1 115 ? 2.734 1.078 -11.369 1.00 97.12 115 TYR A C 1
ATOM 897 O O . TYR A 1 115 ? 1.745 1.102 -12.106 1.00 97.12 115 TYR A O 1
ATOM 905 N N . PHE A 1 116 ? 2.711 0.562 -10.147 1.00 98.19 116 PHE A N 1
ATOM 906 C CA . PHE A 1 116 ? 1.536 -0.092 -9.593 1.00 98.19 116 PHE A CA 1
ATOM 907 C C . PHE A 1 116 ? 1.148 0.498 -8.242 1.00 98.19 116 PHE A C 1
ATOM 909 O O . PHE A 1 116 ? 1.979 1.041 -7.509 1.00 98.19 116 PHE A O 1
ATOM 916 N N . SER A 1 117 ? -0.122 0.337 -7.893 1.00 98.12 117 SER A N 1
ATOM 917 C CA . SER A 1 117 ? -0.605 0.472 -6.527 1.00 98.12 117 SER A CA 1
ATOM 918 C C . SER A 1 117 ? -1.590 -0.638 -6.194 1.00 98.12 117 SER A C 1
ATOM 920 O O . SER A 1 117 ? -2.290 -1.167 -7.058 1.00 98.12 117 SER A O 1
ATOM 922 N N . CYS A 1 118 ? -1.628 -0.990 -4.921 1.00 98.50 118 CYS A N 1
ATOM 923 C CA . CYS A 1 118 ? -2.403 -2.085 -4.376 1.00 98.50 118 CYS A CA 1
ATOM 924 C C . CYS A 1 118 ? -3.244 -1.600 -3.204 1.00 98.50 118 CYS A C 1
ATOM 926 O O . CYS A 1 118 ? -2.903 -0.639 -2.506 1.00 98.50 118 CYS A O 1
ATOM 928 N N . TYR A 1 119 ? -4.344 -2.305 -2.988 1.00 97.06 119 TYR A N 1
ATOM 929 C CA . TYR A 1 119 ? -5.284 -2.063 -1.911 1.00 97.06 119 TYR A CA 1
ATOM 930 C C . TYR A 1 119 ? -5.712 -3.389 -1.286 1.00 97.06 119 TYR A C 1
ATOM 932 O O . TYR A 1 119 ? -5.991 -4.351 -2.007 1.00 97.06 119 TYR A O 1
ATOM 940 N N . LYS A 1 120 ? -5.822 -3.420 0.044 1.00 98.62 120 LYS A N 1
ATOM 941 C CA . LYS A 1 120 ? -6.356 -4.551 0.809 1.00 98.62 120 LYS A CA 1
ATOM 942 C C . LYS A 1 120 ? -7.227 -4.071 1.967 1.00 98.62 120 LYS A C 1
ATOM 944 O O . LYS A 1 120 ? -6.797 -3.212 2.741 1.00 98.62 120 LYS A O 1
ATOM 949 N N . ASP A 1 121 ? -8.414 -4.651 2.131 1.00 98.44 121 ASP A N 1
ATOM 950 C CA . ASP A 1 121 ? -9.173 -4.536 3.380 1.00 98.44 121 ASP A CA 1
ATOM 951 C C . ASP A 1 121 ? -8.508 -5.372 4.484 1.00 98.44 121 ASP A C 1
ATOM 953 O O . ASP A 1 121 ? -8.370 -6.593 4.377 1.00 98.44 121 ASP A O 1
ATOM 957 N N . ILE A 1 122 ? -8.071 -4.692 5.545 1.00 98.62 122 ILE A N 1
ATOM 958 C CA . ILE A 1 122 ? -7.437 -5.2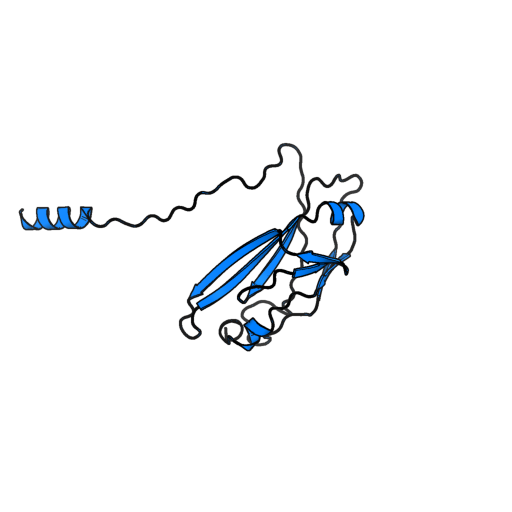86 6.729 1.00 98.62 122 ILE A CA 1
ATOM 959 C C . ILE A 1 122 ? -8.206 -4.940 8.011 1.00 98.62 122 ILE A C 1
ATOM 961 O O . ILE A 1 122 ? -7.632 -4.906 9.103 1.00 98.62 122 ILE A O 1
ATOM 965 N N . THR A 1 123 ? -9.508 -4.663 7.904 1.00 98.31 123 THR A N 1
ATOM 966 C CA . THR A 1 123 ? -10.350 -4.214 9.024 1.00 98.31 123 THR A CA 1
ATOM 967 C C . THR A 1 123 ? -10.266 -5.162 10.217 1.00 98.31 123 THR A C 1
ATOM 969 O O . THR A 1 123 ? -9.947 -4.719 11.322 1.00 98.31 123 THR A O 1
ATOM 972 N N . ASP A 1 124 ? -10.453 -6.465 9.998 1.00 98.38 124 ASP A N 1
ATOM 973 C CA . ASP A 1 124 ? -10.395 -7.475 11.064 1.00 98.38 124 ASP A CA 1
ATOM 974 C C . ASP A 1 124 ? -9.012 -7.546 11.724 1.00 98.38 124 ASP A C 1
ATOM 976 O O . ASP A 1 124 ? -8.894 -7.702 12.942 1.00 98.38 124 ASP A O 1
ATOM 980 N N . PHE A 1 125 ? -7.953 -7.365 10.934 1.00 98.50 125 PHE A N 1
ATOM 981 C CA . PHE A 1 125 ? -6.583 -7.366 11.431 1.00 98.50 125 PHE A CA 1
ATOM 982 C C . PHE A 1 125 ? -6.321 -6.176 12.363 1.00 98.50 125 PHE A C 1
ATOM 984 O O . PHE A 1 125 ? -5.768 -6.358 13.451 1.00 98.50 125 PHE A O 1
ATOM 991 N N . ILE A 1 126 ? -6.774 -4.974 11.995 1.00 98.12 126 ILE A N 1
ATOM 992 C CA . ILE A 1 126 ? -6.632 -3.778 12.840 1.00 98.12 126 ILE A CA 1
ATOM 993 C C . ILE A 1 126 ? -7.552 -3.846 14.065 1.00 98.12 126 ILE A C 1
ATOM 995 O O . ILE A 1 126 ? -7.142 -3.433 15.150 1.00 98.12 126 ILE A O 1
ATOM 999 N N . VAL A 1 127 ? -8.757 -4.414 13.943 1.00 97.75 127 VAL A N 1
ATOM 1000 C CA . VAL A 1 127 ? -9.656 -4.663 15.087 1.00 97.75 127 VAL A CA 1
ATOM 1001 C C . VAL A 1 127 ? -9.013 -5.615 16.097 1.00 97.75 127 VAL A C 1
ATOM 1003 O O . VAL A 1 127 ? -9.099 -5.370 17.301 1.00 97.75 127 VAL A O 1
ATOM 1006 N N . SER A 1 128 ? -8.341 -6.670 15.629 1.00 97.31 128 SER A N 1
ATOM 1007 C CA . SER A 1 128 ? -7.694 -7.658 16.498 1.00 97.31 128 SER A CA 1
ATOM 1008 C C . SER A 1 128 ? -6.434 -7.130 17.189 1.00 97.31 128 SER A C 1
ATOM 1010 O O . SER A 1 128 ? -6.157 -7.528 18.320 1.00 97.31 128 SER A O 1
ATOM 1012 N N . ASN A 1 129 ? -5.645 -6.286 16.520 1.00 97.19 129 ASN A N 1
ATOM 1013 C CA . ASN A 1 129 ? -4.332 -5.856 17.018 1.00 97.19 129 ASN A CA 1
ATOM 1014 C C . ASN A 1 129 ? -4.356 -4.475 17.692 1.00 97.19 129 ASN A C 1
ATOM 1016 O O . ASN A 1 129 ? -3.619 -4.234 18.648 1.00 97.19 129 ASN A O 1
ATOM 1020 N N . GLY A 1 130 ? -5.224 -3.568 17.246 1.00 95.69 130 GLY A N 1
ATOM 1021 C CA . GLY A 1 130 ? -5.409 -2.256 17.857 1.00 95.69 130 GLY A CA 1
ATOM 1022 C C . GLY A 1 130 ? -4.228 -1.298 17.658 1.00 95.69 130 GLY A C 1
ATOM 1023 O O . GLY A 1 130 ? -3.636 -1.218 16.583 1.00 95.69 130 GLY A O 1
ATOM 1024 N N . SER A 1 131 ? -3.929 -0.498 18.687 1.00 97.06 131 SER A N 1
ATOM 1025 C CA . SER A 1 131 ? -2.856 0.509 18.643 1.00 97.06 131 SER A CA 1
ATOM 1026 C C . SER A 1 131 ? -1.501 -0.128 18.946 1.00 97.06 131 SER A C 1
ATOM 1028 O O . SER A 1 131 ? -1.148 -0.307 20.112 1.00 97.06 131 SER A O 1
ATOM 1030 N N . ILE A 1 132 ? -0.757 -0.461 17.894 1.00 97.69 132 ILE A N 1
ATOM 1031 C CA . ILE A 1 132 ? 0.598 -1.017 17.951 1.00 97.69 132 ILE A CA 1
ATOM 1032 C C . ILE A 1 132 ? 1.486 -0.368 16.879 1.00 97.69 132 ILE A C 1
ATOM 1034 O O . ILE A 1 132 ? 1.032 0.458 16.082 1.00 97.69 132 ILE A O 1
ATOM 1038 N N . THR A 1 133 ? 2.760 -0.752 16.849 1.00 98.69 133 THR A N 1
ATOM 1039 C CA . THR A 1 133 ? 3.617 -0.515 15.684 1.00 98.69 133 THR A CA 1
ATOM 1040 C C . THR A 1 133 ? 3.293 -1.544 14.610 1.00 98.69 133 THR A C 1
ATOM 1042 O O . THR A 1 133 ? 3.340 -2.747 14.872 1.00 98.69 133 THR A O 1
ATOM 1045 N N . TYR A 1 134 ? 2.983 -1.060 13.413 1.00 98.69 134 TYR A N 1
ATOM 1046 C CA . TYR A 1 134 ? 2.775 -1.885 12.236 1.00 98.69 134 TYR A CA 1
ATOM 1047 C C . TYR A 1 134 ? 4.028 -1.855 11.365 1.00 98.69 134 TYR A C 1
ATOM 1049 O O . TYR A 1 134 ? 4.477 -0.769 10.997 1.00 98.69 134 TYR A O 1
ATOM 1057 N N . GLU A 1 135 ? 4.591 -3.025 11.072 1.00 98.81 135 GLU A N 1
ATOM 1058 C CA . GLU A 1 135 ? 5.786 -3.199 10.238 1.00 98.81 135 GLU A CA 1
ATOM 1059 C C . GLU A 1 135 ? 5.393 -3.877 8.932 1.00 98.81 135 GLU A C 1
ATOM 1061 O O . GLU A 1 135 ? 4.868 -4.991 8.958 1.00 98.81 135 GLU A O 1
ATOM 1066 N N . LEU A 1 136 ? 5.649 -3.203 7.813 1.00 98.75 136 LEU A N 1
ATOM 1067 C CA . LEU A 1 136 ? 5.475 -3.751 6.475 1.00 98.75 136 LEU A CA 1
ATOM 1068 C C . LEU A 1 136 ? 6.819 -4.246 5.942 1.00 98.75 136 LEU A C 1
ATOM 1070 O O . LEU A 1 136 ? 7.818 -3.527 6.027 1.00 98.75 136 LEU A O 1
ATOM 1074 N N . SER A 1 137 ? 6.819 -5.444 5.370 1.00 98.81 137 SER A N 1
ATOM 1075 C CA . SER A 1 137 ? 7.974 -6.105 4.764 1.00 98.81 137 SER A CA 1
ATOM 1076 C C . SER A 1 137 ? 7.566 -6.944 3.549 1.00 98.81 137 SER A C 1
ATOM 1078 O O . SER A 1 137 ? 6.384 -7.013 3.197 1.00 98.81 137 SER A O 1
ATOM 1080 N N . ASN A 1 138 ? 8.558 -7.577 2.914 1.00 98.19 138 ASN A N 1
ATOM 1081 C CA . ASN A 1 138 ? 8.393 -8.485 1.772 1.00 98.19 138 ASN A CA 1
ATOM 1082 C C . ASN A 1 138 ? 7.763 -7.847 0.524 1.00 98.19 138 ASN A C 1
ATOM 1084 O O . ASN A 1 138 ? 7.226 -8.565 -0.305 1.00 98.19 138 ASN A O 1
ATOM 1088 N N . LEU A 1 139 ? 7.853 -6.522 0.377 1.00 98.19 139 LEU A N 1
ATOM 1089 C CA . LEU A 1 139 ? 7.567 -5.855 -0.890 1.00 98.19 139 LEU A CA 1
ATOM 1090 C C . LEU A 1 139 ? 8.805 -5.940 -1.791 1.00 98.19 139 LEU A C 1
ATOM 1092 O O . LEU A 1 139 ? 9.811 -5.290 -1.500 1.00 98.19 139 LEU A O 1
ATOM 1096 N N . ASP A 1 140 ? 8.732 -6.691 -2.887 1.00 96.31 140 ASP A N 1
ATOM 1097 C CA . ASP A 1 140 ? 9.849 -6.902 -3.807 1.00 96.31 140 ASP A CA 1
ATOM 1098 C C . ASP A 1 140 ? 9.624 -6.237 -5.171 1.00 96.31 140 ASP A C 1
ATOM 1100 O O . ASP A 1 140 ? 8.895 -6.709 -6.043 1.00 96.31 140 ASP A O 1
ATOM 1104 N N . ILE A 1 141 ? 10.343 -5.136 -5.390 1.00 96.44 141 ILE A N 1
ATOM 1105 C CA . ILE A 1 141 ? 10.450 -4.473 -6.697 1.00 96.44 141 ILE A CA 1
ATOM 1106 C C . ILE A 1 141 ? 11.876 -4.529 -7.262 1.00 96.44 141 ILE A C 1
ATOM 1108 O O . ILE A 1 141 ? 12.191 -3.843 -8.239 1.00 96.44 141 ILE A O 1
ATOM 1112 N N . SER A 1 142 ? 12.755 -5.344 -6.673 1.00 94.69 142 SER A N 1
ATOM 1113 C CA . SER A 1 142 ? 14.189 -5.383 -6.983 1.00 94.69 142 SER A CA 1
ATOM 1114 C C . SER A 1 142 ? 14.457 -5.697 -8.454 1.00 94.69 142 SER A C 1
ATOM 1116 O O . SER A 1 142 ? 15.282 -5.043 -9.093 1.00 94.69 142 SER A O 1
ATOM 1118 N N . ASN A 1 143 ? 13.703 -6.634 -9.036 1.00 94.88 143 ASN A N 1
ATOM 1119 C CA . ASN A 1 143 ? 13.833 -6.979 -10.446 1.00 94.88 143 ASN A CA 1
ATOM 1120 C C . ASN A 1 143 ? 13.489 -5.794 -11.363 1.00 94.88 143 ASN A C 1
ATOM 1122 O O . ASN A 1 143 ? 14.168 -5.585 -12.367 1.00 94.88 143 ASN A O 1
ATOM 1126 N N . ALA A 1 144 ? 12.473 -4.994 -11.028 1.00 94.62 144 ALA A N 1
ATOM 1127 C CA . ALA A 1 144 ? 12.118 -3.815 -11.818 1.00 94.62 144 ALA A CA 1
ATOM 1128 C C . ALA A 1 144 ? 13.240 -2.767 -11.784 1.00 94.62 144 ALA A C 1
ATOM 1130 O O . ALA A 1 144 ? 13.651 -2.276 -12.836 1.00 94.62 144 ALA A O 1
ATOM 1131 N N . LEU A 1 145 ? 13.787 -2.497 -10.595 1.00 93.19 145 LEU A N 1
ATOM 1132 C CA . LEU A 1 145 ? 14.901 -1.562 -10.409 1.00 93.19 145 LEU A CA 1
ATOM 1133 C C . LEU A 1 145 ? 16.185 -2.039 -11.110 1.00 93.19 145 LEU A C 1
ATOM 1135 O O . LEU A 1 145 ? 16.904 -1.238 -11.701 1.00 93.19 145 LEU A O 1
ATOM 1139 N N . ALA A 1 146 ? 16.459 -3.347 -11.098 1.00 92.31 146 ALA A N 1
ATOM 1140 C CA . ALA A 1 146 ? 17.661 -3.923 -11.700 1.00 92.31 146 ALA A CA 1
ATOM 1141 C C . ALA A 1 146 ? 17.603 -4.018 -13.233 1.00 92.31 146 ALA A C 1
ATOM 1143 O O . ALA A 1 146 ? 18.640 -3.976 -13.897 1.00 92.31 146 ALA A O 1
ATOM 1144 N N . THR A 1 147 ? 16.410 -4.195 -13.805 1.00 92.31 147 THR A N 1
ATOM 1145 C CA . THR A 1 147 ? 16.248 -4.453 -15.246 1.00 92.31 147 THR A CA 1
ATOM 1146 C C . THR A 1 147 ? 15.949 -3.203 -16.058 1.00 92.31 147 THR A C 1
ATOM 1148 O O . THR A 1 147 ? 16.281 -3.182 -17.246 1.00 92.31 147 THR A O 1
ATOM 1151 N N . ASN A 1 148 ? 15.374 -2.161 -15.448 1.00 92.19 148 ASN A N 1
ATOM 1152 C CA . ASN A 1 148 ? 15.114 -0.901 -16.131 1.00 92.19 148 ASN A CA 1
ATOM 1153 C C . ASN A 1 148 ? 15.845 0.277 -15.455 1.00 92.19 148 ASN A C 1
ATOM 1155 O O . ASN A 1 148 ? 15.405 0.761 -14.409 1.00 92.19 148 ASN A O 1
ATOM 1159 N N . PRO A 1 149 ? 16.923 0.798 -16.075 1.00 90.19 149 PRO A N 1
ATOM 1160 C CA . PRO A 1 149 ? 17.682 1.914 -15.518 1.00 90.19 149 PRO A CA 1
ATOM 1161 C C . PRO A 1 149 ? 16.872 3.214 -15.386 1.00 90.19 149 PRO A C 1
ATOM 1163 O O . PRO A 1 149 ? 17.276 4.090 -14.623 1.00 90.19 149 PRO A O 1
ATOM 1166 N N . GLY A 1 150 ? 15.735 3.346 -16.078 1.00 91.12 150 GLY A N 1
ATOM 1167 C CA . GLY A 1 150 ? 14.866 4.522 -16.006 1.00 91.12 150 GLY A CA 1
ATOM 1168 C C . GLY A 1 150 ? 14.254 4.777 -14.628 1.00 91.12 150 GLY A C 1
ATOM 1169 O O . GLY A 1 150 ? 13.869 5.904 -14.347 1.00 91.12 150 GLY A O 1
ATOM 1170 N N . TYR A 1 151 ? 14.206 3.780 -13.738 1.00 90.88 151 TYR A N 1
ATOM 1171 C CA . TYR A 1 151 ? 13.725 3.992 -12.367 1.00 90.88 151 TYR A CA 1
ATOM 1172 C C . TYR A 1 151 ? 14.760 4.632 -11.439 1.00 90.88 151 TYR A C 1
ATOM 1174 O O . TYR A 1 151 ? 14.383 5.183 -10.407 1.00 90.88 151 TYR A O 1
ATOM 1182 N N . CYS A 1 152 ? 16.045 4.553 -11.787 1.00 88.19 152 CYS A N 1
ATOM 1183 C CA . CYS A 1 152 ? 17.138 4.934 -10.892 1.00 88.19 152 CYS A CA 1
ATOM 1184 C C . CYS A 1 152 ? 18.099 5.976 -11.468 1.00 88.19 152 CYS A C 1
ATOM 1186 O O . CYS A 1 152 ? 18.880 6.558 -10.718 1.00 88.19 152 CYS A O 1
ATOM 1188 N N . ASN A 1 153 ? 18.062 6.218 -12.778 1.00 80.44 153 ASN A N 1
ATOM 1189 C CA . ASN A 1 153 ? 18.869 7.236 -13.443 1.00 80.44 153 ASN A CA 1
ATOM 1190 C C . ASN A 1 153 ? 18.033 8.505 -13.666 1.00 80.44 153 ASN A C 1
ATOM 1192 O O . ASN A 1 153 ? 17.638 8.781 -14.801 1.00 80.44 153 ASN A O 1
ATOM 1196 N N . ASN A 1 154 ? 17.755 9.241 -12.583 1.00 65.62 154 ASN A N 1
ATOM 1197 C CA . ASN A 1 154 ? 16.999 10.502 -12.608 1.00 65.62 154 ASN A CA 1
ATOM 1198 C C . ASN A 1 154 ? 17.894 11.742 -12.773 1.00 65.62 154 ASN A C 1
ATOM 1200 O O . ASN A 1 154 ? 19.096 11.696 -12.418 1.00 65.62 154 AS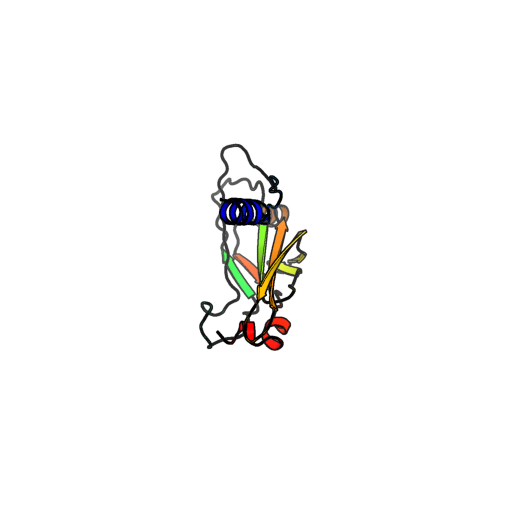N A O 1
#

Secondary structure (DSSP, 8-state):
-HHHHHHHHHHHT-----------------SS---------SBSS-TT-TT---B-SEEEEE--PPTT------EEEEEEESS---EEEETTEEEE-SEEEEEEEEETTTEEEEEEEEEEE-HHHHHHH-SSEEEEE----HHHHHH-GGGT--